Protein AF-A0A7S2TWA2-F1 (afdb_monomer)

Sequence (168 aa):
GGMRAAAQADTRTAVDPECARILKEAESNDEDIQSLRTFLGDFHEIPVVYPNPRPTPGAEPLLYGRAMWSDVAYDGRLFIPEEKRPIIFLVHAAPGQQEDHVTWKLKSLAARGYVAFAVDMLGTQHAVWDGPTGKAMRAPIYADRTIMIDRFTAAWKAAESMLAAADL

pLDDT: mean 79.02, std 14.16, range [33.12, 93.06]

Solvent-accessible surface area (backbone atoms only — not comparable to full-atom values): 9300 Å² total; per-residue (Å²): 140,79,82,76,75,74,76,74,76,60,66,74,47,58,82,45,73,65,33,37,48,54,43,51,52,52,50,71,65,31,64,54,44,48,49,29,57,76,74,68,46,69,76,48,76,47,82,39,77,36,66,33,85,67,55,50,96,94,33,42,66,48,23,44,33,38,39,24,28,38,59,31,27,68,88,73,45,74,52,57,70,89,53,83,59,56,74,43,79,44,75,59,62,74,39,31,73,67,31,61,53,52,49,44,52,29,46,48,40,6,42,48,17,22,41,17,30,40,43,45,77,69,26,66,84,44,54,39,79,50,68,70,61,38,48,60,58,45,44,58,42,74,75,35,59,65,49,52,53,47,44,50,51,34,52,50,53,48,52,54,51,45,40,77,71,60,71,76

Organism: NCBI:txid641309

Structure (mmCIF, N/CA/C/O backbone):
data_AF-A0A7S2TWA2-F1
#
_entry.id   AF-A0A7S2TWA2-F1
#
loop_
_atom_site.group_PDB
_atom_site.id
_atom_site.type_symbol
_atom_site.label_atom_id
_atom_site.label_alt_id
_atom_site.label_comp_id
_atom_site.label_asym_id
_atom_site.label_entity_id
_atom_site.label_seq_id
_atom_site.pdbx_PDB_ins_code
_atom_site.Cartn_x
_atom_site.Cartn_y
_atom_site.Cartn_z
_atom_site.occupancy
_atom_site.B_iso_or_equiv
_atom_site.auth_seq_id
_atom_site.auth_comp_id
_atom_site.auth_asym_id
_atom_site.auth_atom_id
_atom_site.pdbx_PDB_model_num
ATOM 1 N N . GLY A 1 1 ? 23.326 36.947 -16.014 1.00 36.53 1 GLY A N 1
ATOM 2 C CA . GLY A 1 1 ? 21.952 36.416 -15.999 1.00 36.53 1 GLY A CA 1
ATOM 3 C C . GLY A 1 1 ? 22.017 34.914 -16.121 1.00 36.53 1 GLY A C 1
ATOM 4 O O . GLY A 1 1 ? 22.712 34.437 -17.004 1.00 36.53 1 GLY A O 1
ATOM 5 N N . GLY A 1 2 ? 21.371 34.194 -15.208 1.00 33.50 2 GLY A N 1
ATOM 6 C CA . GLY A 1 2 ? 21.352 32.732 -15.195 1.00 33.50 2 GLY A CA 1
ATOM 7 C C . GLY A 1 2 ? 21.186 32.186 -13.782 1.00 33.50 2 GLY A C 1
ATOM 8 O O . GLY A 1 2 ? 22.070 31.496 -13.288 1.00 33.50 2 GLY A O 1
ATOM 9 N N . MET A 1 3 ? 20.090 32.556 -13.106 1.00 33.12 3 MET A N 1
ATOM 10 C CA . MET A 1 3 ? 19.678 31.894 -11.866 1.00 33.12 3 MET A CA 1
ATOM 11 C C . MET A 1 3 ? 19.487 30.407 -12.162 1.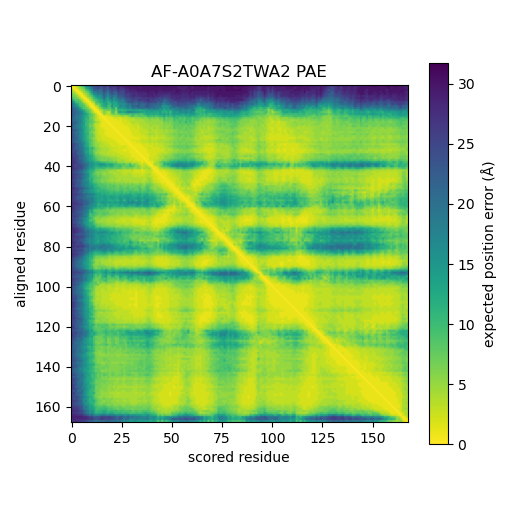00 33.12 3 MET A C 1
ATOM 13 O O . MET A 1 3 ? 18.620 30.038 -12.952 1.00 33.12 3 MET A O 1
ATOM 17 N N . ARG A 1 4 ? 20.283 29.557 -11.508 1.00 34.91 4 ARG A N 1
ATOM 18 C CA . ARG A 1 4 ? 19.894 28.171 -11.255 1.00 34.91 4 ARG A CA 1
ATOM 19 C C . ARG A 1 4 ? 18.612 28.233 -10.432 1.00 34.91 4 ARG A C 1
ATOM 21 O O . ARG A 1 4 ? 18.641 28.724 -9.306 1.00 34.91 4 ARG A O 1
ATOM 28 N N . ALA A 1 5 ? 17.501 27.783 -11.005 1.00 35.62 5 ALA A N 1
ATOM 29 C CA . ALA A 1 5 ? 16.320 27.469 -10.223 1.00 35.62 5 ALA A CA 1
ATOM 30 C C . ALA A 1 5 ? 16.752 26.449 -9.162 1.00 35.62 5 ALA A C 1
ATOM 32 O O . ALA A 1 5 ? 17.216 25.360 -9.505 1.00 35.62 5 ALA A O 1
ATOM 33 N N . ALA A 1 6 ? 16.683 26.835 -7.888 1.00 36.47 6 ALA A N 1
ATOM 34 C CA . ALA A 1 6 ? 16.744 25.878 -6.800 1.00 36.47 6 ALA A CA 1
ATOM 35 C C . ALA A 1 6 ? 15.608 24.887 -7.058 1.00 36.47 6 ALA A C 1
ATOM 37 O O . ALA A 1 6 ? 14.444 25.287 -7.108 1.00 36.47 6 ALA A O 1
ATOM 38 N N . ALA A 1 7 ? 15.956 23.628 -7.324 1.00 39.09 7 ALA A N 1
ATOM 39 C CA . ALA A 1 7 ? 14.980 22.558 -7.354 1.00 39.09 7 ALA A CA 1
ATOM 40 C C . ALA A 1 7 ? 14.299 22.579 -5.986 1.00 39.09 7 ALA A C 1
ATOM 42 O O . ALA A 1 7 ? 14.937 22.326 -4.966 1.00 39.09 7 ALA A O 1
ATOM 43 N N . GLN A 1 8 ? 13.044 23.013 -5.966 1.00 38.47 8 GLN A N 1
ATOM 44 C CA . GLN A 1 8 ? 12.190 22.949 -4.795 1.00 38.47 8 GLN A CA 1
ATOM 45 C C . GLN A 1 8 ? 12.230 21.490 -4.341 1.00 38.47 8 GLN A C 1
ATOM 47 O O . GLN A 1 8 ? 11.890 20.615 -5.137 1.00 38.47 8 GLN A O 1
ATOM 52 N N . ALA A 1 9 ? 12.767 21.231 -3.144 1.00 40.75 9 ALA A N 1
ATOM 53 C CA . ALA A 1 9 ? 12.904 19.876 -2.628 1.00 40.75 9 ALA A CA 1
ATOM 54 C C . ALA A 1 9 ? 11.539 19.190 -2.746 1.00 40.75 9 ALA A C 1
ATOM 56 O O . ALA A 1 9 ? 10.539 19.717 -2.251 1.00 40.75 9 ALA A O 1
ATOM 57 N N . ASP A 1 10 ? 11.480 18.086 -3.488 1.00 46.38 10 ASP A N 1
ATOM 58 C CA . ASP A 1 10 ? 10.253 17.317 -3.629 1.00 46.38 10 ASP A CA 1
ATOM 59 C C . ASP A 1 10 ? 9.975 16.644 -2.285 1.00 46.38 10 ASP A C 1
ATOM 61 O O . ASP A 1 10 ? 10.492 15.574 -1.981 1.00 46.38 10 ASP A O 1
ATOM 65 N N . THR A 1 11 ? 9.177 17.303 -1.446 1.00 46.72 11 THR A N 1
ATOM 66 C CA . THR A 1 11 ? 8.862 16.857 -0.083 1.00 46.72 11 THR A CA 1
ATOM 67 C C . THR A 1 11 ? 7.982 15.610 -0.041 1.00 46.72 11 THR A C 1
ATOM 69 O O . THR A 1 11 ? 7.593 15.177 1.039 1.00 46.72 11 THR A O 1
ATOM 72 N N . ARG A 1 12 ? 7.627 15.037 -1.197 1.00 49.97 12 ARG A N 1
ATOM 73 C CA . ARG A 1 12 ? 6.772 13.849 -1.306 1.00 49.97 12 ARG A CA 1
ATOM 74 C C . ARG A 1 12 ? 7.566 12.549 -1.326 1.00 49.97 12 ARG A C 1
ATOM 76 O O . ARG A 1 12 ? 6.962 11.496 -1.162 1.00 49.97 12 ARG A O 1
ATOM 83 N N . THR A 1 13 ? 8.884 12.647 -1.486 1.00 60.44 13 THR A N 1
ATOM 84 C CA . THR A 1 13 ? 9.760 11.528 -1.817 1.00 60.44 13 THR A CA 1
ATOM 85 C C . THR A 1 13 ? 10.992 11.610 -0.909 1.00 60.44 13 THR A C 1
ATOM 87 O O . THR A 1 13 ? 11.725 12.594 -0.953 1.00 60.44 13 THR A O 1
ATOM 90 N N . ALA A 1 14 ? 11.234 10.608 -0.054 1.00 63.78 14 ALA A N 1
ATOM 91 C CA . ALA A 1 14 ? 12.395 10.546 0.853 1.00 63.78 14 ALA A CA 1
ATOM 92 C C . ALA A 1 14 ? 13.724 10.251 0.113 1.00 63.78 14 ALA A C 1
ATOM 94 O O . ALA A 1 14 ? 14.434 9.298 0.427 1.00 63.78 14 ALA A O 1
ATOM 95 N N . VAL A 1 15 ? 14.056 11.066 -0.894 1.00 69.62 15 VAL A N 1
ATOM 96 C CA . VAL A 1 15 ? 15.244 10.911 -1.757 1.00 69.62 15 VAL A CA 1
ATOM 97 C C . VAL A 1 15 ? 16.568 11.174 -1.035 1.00 69.62 15 VAL A C 1
ATOM 99 O O . VAL A 1 15 ? 17.624 10.764 -1.514 1.00 69.62 15 VAL A O 1
ATOM 102 N N . ASP A 1 16 ? 16.518 11.865 0.104 1.00 75.38 16 ASP A N 1
ATOM 103 C CA . ASP A 1 16 ? 17.658 12.192 0.954 1.00 75.38 16 ASP A CA 1
ATOM 104 C C . ASP A 1 16 ? 17.227 12.286 2.437 1.00 75.38 16 ASP A C 1
ATOM 106 O O . ASP A 1 16 ? 16.024 12.310 2.734 1.00 75.38 16 ASP A O 1
ATOM 110 N N . PRO A 1 17 ? 18.183 12.327 3.391 1.00 78.62 17 PRO A N 1
ATOM 111 C CA . PRO A 1 17 ? 17.867 12.360 4.819 1.00 78.62 17 PRO A CA 1
ATOM 112 C C . PRO A 1 17 ? 17.030 13.562 5.273 1.00 78.62 17 PRO A C 1
ATOM 114 O O . PRO A 1 17 ? 16.278 13.432 6.237 1.00 78.62 17 PRO A O 1
ATOM 117 N N . GLU A 1 18 ? 17.141 14.716 4.611 1.00 80.69 18 GLU A N 1
ATOM 118 C CA . GLU A 1 18 ? 16.376 15.912 4.973 1.00 80.69 18 GLU A CA 1
ATOM 119 C C . GLU A 1 18 ? 14.923 15.784 4.508 1.00 80.69 18 GLU A C 1
ATOM 121 O O . GLU A 1 18 ? 14.002 16.047 5.281 1.00 80.69 18 GLU A O 1
ATOM 126 N N . CYS A 1 19 ? 14.696 15.273 3.296 1.00 78.38 19 CYS A N 1
ATOM 127 C CA . CYS A 1 19 ? 13.354 14.933 2.821 1.00 78.38 19 CYS A CA 1
ATOM 128 C C . CYS A 1 19 ? 12.693 13.873 3.720 1.00 78.38 19 CYS A C 1
ATOM 130 O O . CYS A 1 19 ? 11.529 14.020 4.095 1.00 78.38 19 CYS A O 1
ATOM 132 N N . ALA A 1 20 ? 13.444 12.844 4.133 1.00 78.25 20 ALA A N 1
ATOM 133 C CA . ALA A 1 20 ? 12.969 11.838 5.086 1.00 78.25 20 ALA A CA 1
ATOM 134 C C . ALA A 1 20 ? 12.602 12.460 6.447 1.00 78.25 20 ALA A C 1
ATOM 136 O O . ALA A 1 20 ? 11.572 12.127 7.034 1.00 78.25 20 ALA A O 1
ATOM 137 N N . ARG A 1 21 ? 13.417 13.399 6.950 1.00 85.00 21 ARG A N 1
ATOM 138 C CA . ARG A 1 21 ? 13.147 14.124 8.200 1.00 85.00 21 ARG A CA 1
ATOM 139 C C . ARG A 1 21 ? 11.855 14.936 8.108 1.00 85.00 21 ARG A C 1
ATOM 141 O O . ARG A 1 21 ? 11.030 14.836 9.011 1.00 85.00 21 ARG A O 1
ATOM 148 N N . ILE A 1 22 ? 11.662 15.687 7.021 1.00 86.44 22 ILE A N 1
ATOM 149 C CA . ILE A 1 22 ? 10.448 16.483 6.777 1.00 86.44 22 ILE A CA 1
ATOM 150 C C . ILE A 1 22 ? 9.208 15.582 6.724 1.00 86.44 22 ILE A C 1
ATOM 152 O O . ILE A 1 22 ? 8.194 15.902 7.339 1.00 86.44 22 ILE A O 1
ATOM 156 N N . LEU A 1 23 ? 9.285 14.440 6.033 1.00 83.75 23 LEU A N 1
ATOM 157 C CA . LEU A 1 23 ? 8.179 13.481 5.955 1.00 83.75 23 LEU A CA 1
ATOM 158 C C . LEU A 1 23 ? 7.831 12.887 7.323 1.00 83.75 23 LEU A C 1
ATOM 160 O O . LEU A 1 23 ? 6.656 12.805 7.669 1.00 83.75 23 LEU A O 1
ATOM 164 N N . LYS A 1 24 ? 8.836 12.529 8.125 1.00 85.81 24 LYS A N 1
ATOM 165 C CA . LYS A 1 24 ? 8.626 12.010 9.484 1.00 85.81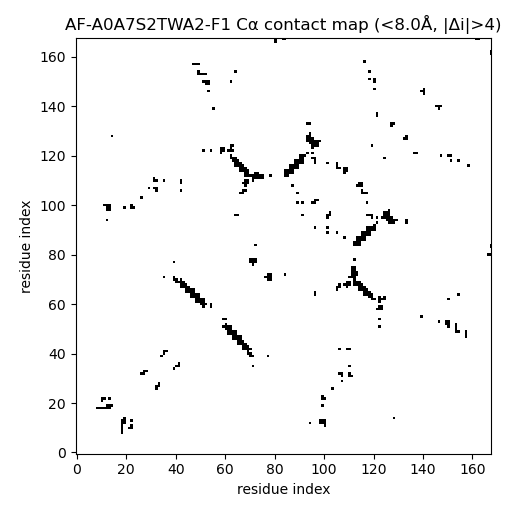 24 LYS A CA 1
ATOM 166 C C . LYS A 1 24 ? 8.072 13.063 10.434 1.00 85.81 24 LYS A C 1
ATOM 168 O O . LYS A 1 24 ? 7.246 12.737 11.282 1.00 85.81 24 LYS A O 1
ATOM 173 N N . GLU A 1 25 ? 8.507 14.312 10.303 1.00 88.69 25 GLU A N 1
ATOM 174 C CA . GLU A 1 25 ? 7.952 15.438 11.057 1.00 88.69 25 GLU A CA 1
ATOM 175 C C . GLU A 1 25 ? 6.485 15.675 10.678 1.00 88.69 25 GLU A C 1
ATOM 177 O O . GLU A 1 25 ? 5.641 15.816 11.56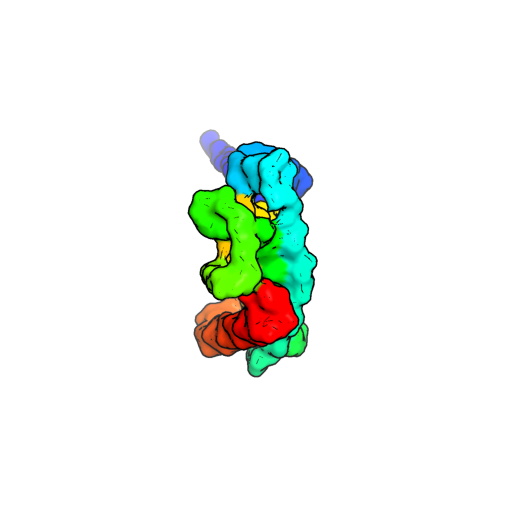0 1.00 88.69 25 GLU A O 1
ATOM 182 N N . ALA A 1 26 ? 6.156 15.635 9.385 1.00 87.94 26 ALA A N 1
ATOM 183 C CA . ALA A 1 26 ? 4.781 15.752 8.912 1.00 87.94 26 ALA A CA 1
ATOM 184 C C . ALA A 1 26 ? 3.893 14.591 9.393 1.00 87.94 26 ALA A C 1
ATOM 186 O O . ALA A 1 26 ? 2.802 14.842 9.892 1.00 87.94 26 ALA A O 1
ATOM 187 N N . GLU A 1 27 ? 4.373 13.343 9.321 1.00 89.06 27 GLU A N 1
ATOM 188 C CA . GLU A 1 27 ? 3.678 12.175 9.884 1.00 89.06 27 GLU A CA 1
ATOM 189 C C . GLU A 1 27 ? 3.461 12.331 11.395 1.00 89.06 27 GLU A C 1
ATOM 191 O O . GLU A 1 27 ? 2.380 12.051 11.907 1.00 89.06 27 GLU A O 1
ATOM 196 N N . SER A 1 28 ? 4.482 12.796 12.120 1.00 88.12 28 SER A N 1
ATOM 197 C CA . SER A 1 28 ? 4.408 12.965 13.575 1.00 88.12 28 SER A CA 1
ATOM 198 C C . SER A 1 28 ? 3.395 14.028 13.988 1.00 88.12 28 SER A C 1
ATOM 200 O O . SER A 1 28 ? 2.900 13.955 15.106 1.00 88.12 28 SER A O 1
ATOM 202 N N . ASN A 1 29 ? 3.087 14.980 13.103 1.00 91.25 29 ASN A N 1
ATOM 203 C CA . ASN A 1 29 ? 2.115 16.056 13.297 1.00 91.25 29 ASN A CA 1
ATOM 204 C C . ASN A 1 29 ? 0.744 15.766 12.654 1.00 91.25 29 ASN A C 1
ATOM 206 O O . ASN A 1 29 ? -0.107 16.651 12.617 1.00 91.25 29 ASN A O 1
ATOM 210 N N . ASP A 1 30 ? 0.522 14.560 12.127 1.00 92.31 30 ASP A N 1
ATOM 211 C CA . ASP A 1 30 ? -0.756 14.170 11.532 1.00 92.31 30 ASP A CA 1
ATOM 212 C C . ASP A 1 30 ? -1.816 13.977 12.630 1.00 92.31 30 ASP A C 1
ATOM 214 O O . ASP A 1 30 ? -1.694 13.100 13.490 1.00 92.31 30 ASP A O 1
ATOM 218 N N . GLU A 1 31 ? -2.848 14.823 12.615 1.00 90.56 31 GLU A N 1
ATOM 219 C CA . GLU A 1 31 ? -3.880 14.874 13.658 1.00 90.56 31 GLU A CA 1
ATOM 220 C C . GLU A 1 31 ? -4.675 13.566 13.776 1.00 90.56 31 GLU A C 1
ATOM 222 O O . GLU A 1 31 ? -5.003 13.158 14.894 1.00 90.56 31 GLU A O 1
ATOM 227 N N . ASP A 1 32 ? -4.939 12.877 12.658 1.00 87.94 32 ASP A N 1
ATOM 228 C CA . ASP A 1 32 ? -5.671 11.604 12.653 1.00 87.94 32 ASP A CA 1
ATOM 229 C C . ASP A 1 32 ? -4.823 10.530 13.368 1.00 87.94 32 ASP A C 1
ATOM 231 O O . ASP A 1 32 ? -5.299 9.823 14.261 1.00 87.94 32 ASP A O 1
ATOM 235 N N . ILE A 1 33 ? -3.526 10.461 13.041 1.00 90.25 33 ILE A N 1
ATOM 236 C CA . ILE A 1 33 ? -2.571 9.522 13.656 1.00 90.25 33 ILE A CA 1
ATOM 237 C C . ILE A 1 33 ? -2.370 9.821 15.148 1.00 90.25 33 ILE A C 1
ATOM 239 O O . ILE A 1 33 ? -2.338 8.898 15.968 1.00 90.25 33 ILE A O 1
ATOM 243 N N . GLN A 1 34 ? -2.222 11.094 15.520 1.00 89.88 34 GLN A N 1
ATOM 244 C CA . GLN A 1 34 ? -2.053 11.494 16.919 1.00 89.88 34 GLN A CA 1
ATOM 245 C C . GLN A 1 34 ? -3.298 11.195 17.755 1.00 89.88 34 GLN A C 1
ATOM 247 O O . GLN A 1 34 ? -3.179 10.719 18.889 1.00 89.88 34 GLN A O 1
ATOM 252 N N . SER A 1 35 ? -4.483 11.450 17.199 1.00 85.62 35 SER A N 1
ATOM 253 C CA . SER A 1 35 ? -5.756 11.178 17.865 1.00 85.62 35 SER A CA 1
ATOM 254 C C . SER A 1 35 ? -5.929 9.684 18.117 1.00 85.62 35 SER A C 1
ATOM 256 O O . SER A 1 35 ? -6.229 9.293 19.246 1.00 85.62 35 SER A O 1
ATOM 258 N N . LEU A 1 36 ? -5.642 8.840 17.117 1.00 85.69 36 LEU A N 1
ATOM 259 C CA . LEU A 1 36 ? -5.650 7.386 17.285 1.00 85.69 36 LEU A CA 1
ATOM 260 C C . LEU A 1 36 ? -4.740 6.959 18.447 1.00 85.69 36 LEU A C 1
ATOM 262 O O . LEU A 1 36 ? -5.203 6.322 19.392 1.00 85.69 36 LEU A O 1
ATOM 266 N N . ARG A 1 37 ? -3.465 7.366 18.404 1.00 86.19 37 ARG A N 1
ATOM 267 C CA . ARG A 1 37 ? -2.449 6.972 19.396 1.00 86.19 37 ARG A CA 1
ATOM 268 C C . ARG A 1 37 ? -2.775 7.404 20.814 1.00 86.19 37 ARG A C 1
ATOM 270 O O . ARG A 1 37 ? -2.436 6.711 21.768 1.00 86.19 37 ARG A O 1
ATOM 277 N N . THR A 1 38 ? -3.400 8.566 20.949 1.00 83.31 38 THR A N 1
ATOM 278 C CA . THR A 1 38 ? -3.705 9.152 22.253 1.00 83.31 38 THR A CA 1
ATOM 279 C C . THR A 1 38 ? -4.936 8.511 22.885 1.00 83.31 38 THR A C 1
ATOM 281 O O . THR A 1 38 ? -4.972 8.339 24.103 1.00 83.31 38 THR A O 1
ATOM 284 N N . PHE A 1 39 ? -5.947 8.166 22.083 1.00 75.31 39 PHE A N 1
ATOM 285 C CA . PHE A 1 39 ? -7.275 7.835 22.604 1.00 75.31 39 PHE A CA 1
ATOM 286 C C . PHE A 1 39 ? -7.736 6.402 22.330 1.00 75.31 39 PHE A C 1
ATOM 288 O O . PHE A 1 39 ? -8.585 5.906 23.068 1.00 75.31 39 PHE A O 1
ATOM 295 N N . LEU A 1 40 ? -7.231 5.748 21.282 1.00 71.56 40 LEU A N 1
ATOM 296 C CA . LEU A 1 40 ? -7.889 4.577 20.692 1.00 71.56 40 LEU A CA 1
ATOM 297 C C . LEU A 1 40 ? -6.951 3.394 20.385 1.00 71.56 40 LEU A C 1
ATOM 299 O O . LEU A 1 40 ? -7.448 2.314 20.084 1.00 71.56 40 LEU A O 1
ATOM 303 N N . GLY A 1 41 ? -5.629 3.550 20.513 1.00 77.94 41 GLY A N 1
ATOM 304 C CA . GLY A 1 41 ? -4.663 2.448 20.418 1.00 77.94 41 GLY A CA 1
ATOM 305 C C . GLY A 1 41 ? -3.564 2.684 19.384 1.00 77.94 41 GLY A C 1
ATOM 306 O O . GLY A 1 41 ? -3.227 3.822 19.078 1.00 77.94 41 GLY A O 1
ATOM 307 N N . ASP A 1 42 ? -2.979 1.608 18.860 1.00 85.81 42 ASP A N 1
ATOM 308 C CA . ASP A 1 42 ? -1.930 1.667 17.833 1.00 85.81 42 ASP A CA 1
ATOM 309 C C . ASP A 1 42 ? -2.391 0.987 16.535 1.00 85.81 42 ASP A C 1
ATOM 311 O O . ASP A 1 42 ? -3.512 0.483 16.424 1.00 85.81 42 ASP A O 1
ATOM 315 N N . PHE A 1 43 ? -1.525 1.002 15.529 1.00 90.06 43 PHE A N 1
ATOM 316 C CA . PHE A 1 43 ? -1.760 0.347 14.253 1.00 90.06 43 PHE A CA 1
ATOM 317 C C . PHE A 1 43 ? -1.421 -1.138 14.313 1.00 90.06 43 PHE A C 1
ATOM 319 O O . PHE A 1 43 ? -0.412 -1.552 14.884 1.00 90.06 43 PHE A O 1
ATOM 326 N N . HIS A 1 44 ? -2.213 -1.923 13.600 1.00 89.94 44 HIS A N 1
ATOM 327 C CA . HIS A 1 44 ? -1.852 -3.269 13.197 1.00 89.94 44 HIS A CA 1
ATOM 328 C C . HIS A 1 44 ? -1.223 -3.214 11.811 1.00 89.94 44 HIS A C 1
ATOM 330 O O . HIS A 1 44 ? -1.712 -2.508 10.927 1.00 89.94 44 HIS A O 1
ATOM 336 N N . GLU A 1 45 ? -0.150 -3.968 11.611 1.00 90.56 45 GLU A N 1
ATOM 337 C CA . GLU A 1 45 ? 0.548 -4.062 10.333 1.00 90.56 45 GLU A CA 1
ATOM 338 C C . GLU A 1 45 ? 0.894 -5.519 10.046 1.00 90.56 45 GLU A C 1
ATOM 340 O O . GLU A 1 45 ? 1.479 -6.196 10.893 1.00 90.56 45 GLU A O 1
ATOM 345 N N . ILE A 1 46 ? 0.594 -5.982 8.831 1.00 89.50 46 ILE A N 1
ATOM 346 C CA . ILE A 1 46 ? 1.096 -7.268 8.345 1.00 89.50 46 ILE A CA 1
ATOM 347 C C . ILE A 1 46 ? 1.679 -7.140 6.933 1.00 89.50 46 ILE A C 1
ATOM 349 O O . ILE A 1 46 ? 1.125 -6.424 6.085 1.00 89.50 46 ILE A O 1
ATOM 353 N N . PRO A 1 47 ? 2.787 -7.846 6.642 1.00 88.25 47 PRO A N 1
ATOM 354 C CA . PRO A 1 47 ? 3.246 -8.013 5.276 1.00 88.25 47 PRO A CA 1
ATOM 355 C C . PRO A 1 47 ? 2.264 -8.906 4.517 1.00 88.25 47 PRO A C 1
ATOM 357 O O . PRO A 1 47 ? 1.776 -9.907 5.044 1.00 88.25 47 PRO A O 1
ATOM 360 N N . VAL A 1 48 ? 2.006 -8.571 3.257 1.00 87.69 48 VAL A N 1
ATOM 361 C CA . VAL A 1 48 ? 1.159 -9.372 2.373 1.00 87.69 48 VAL A CA 1
ATOM 362 C C . VAL A 1 48 ? 1.958 -9.775 1.151 1.00 87.69 48 VAL A C 1
ATOM 364 O O . VAL A 1 48 ? 2.629 -8.956 0.534 1.00 87.69 48 VAL A O 1
ATOM 367 N N . VAL A 1 49 ? 1.896 -11.053 0.802 1.00 88.06 49 VAL A N 1
ATOM 368 C CA . VAL A 1 49 ? 2.618 -11.620 -0.336 1.00 88.06 49 VAL A CA 1
ATOM 369 C C . VAL A 1 49 ? 1.606 -12.285 -1.248 1.00 88.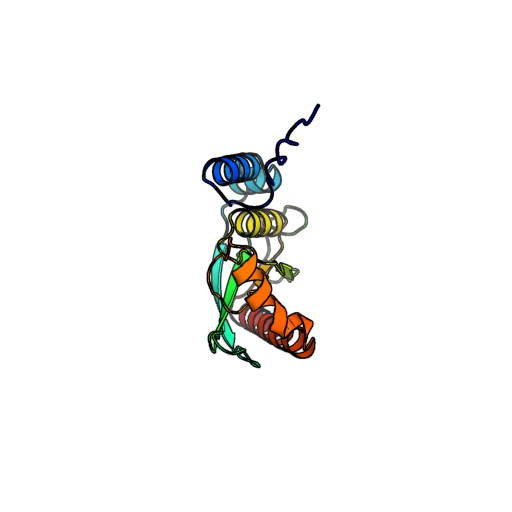06 49 VAL A C 1
ATOM 371 O O . VAL A 1 49 ? 0.755 -13.044 -0.788 1.00 88.06 49 VAL A O 1
ATOM 374 N N . TYR A 1 50 ? 1.675 -11.984 -2.539 1.00 87.00 50 TYR A N 1
ATOM 375 C CA . TYR A 1 50 ? 0.734 -12.503 -3.524 1.00 87.00 50 TYR A CA 1
ATOM 376 C C . TYR A 1 50 ? 1.434 -12.817 -4.847 1.00 87.00 50 TYR A C 1
ATOM 378 O O . TYR A 1 50 ? 2.495 -12.260 -5.133 1.00 87.00 50 TYR A O 1
ATOM 386 N N . PRO A 1 51 ? 0.892 -13.740 -5.660 1.00 87.38 51 PRO A N 1
ATOM 387 C CA . PRO A 1 51 ? 1.530 -14.126 -6.912 1.00 87.38 51 PRO A CA 1
ATOM 388 C C . PRO A 1 51 ? 1.706 -12.936 -7.859 1.00 87.38 51 PRO A C 1
ATOM 390 O O . PRO A 1 51 ? 0.815 -12.093 -7.968 1.00 87.38 51 PRO A O 1
ATOM 393 N N . ASN A 1 52 ? 2.816 -12.911 -8.600 1.00 85.88 52 ASN A N 1
ATOM 394 C CA . ASN A 1 52 ? 2.978 -12.059 -9.771 1.00 85.88 52 ASN A CA 1
ATOM 395 C C . ASN A 1 52 ? 2.498 -12.835 -11.009 1.00 85.88 52 ASN A C 1
ATOM 397 O O . ASN A 1 52 ? 3.249 -13.651 -11.541 1.00 85.88 52 ASN A O 1
ATOM 401 N N . PRO A 1 53 ? 1.260 -12.630 -11.491 1.00 82.88 53 PRO A N 1
ATOM 402 C CA . PRO A 1 53 ? 0.719 -13.396 -12.619 1.00 82.88 53 PRO A CA 1
ATOM 403 C C . PRO A 1 53 ? 1.440 -13.107 -13.943 1.00 82.88 53 PRO A C 1
ATOM 405 O O . PRO A 1 53 ? 1.391 -13.922 -14.862 1.00 82.88 53 PRO A O 1
ATOM 408 N N . ARG A 1 54 ? 2.117 -11.954 -14.045 1.00 80.50 54 ARG A N 1
ATOM 409 C CA . ARG A 1 54 ? 2.938 -11.559 -15.195 1.00 80.50 54 ARG A CA 1
ATOM 410 C C . ARG A 1 54 ? 4.270 -10.985 -14.710 1.00 80.50 54 ARG A C 1
ATOM 412 O O . ARG A 1 54 ? 4.434 -9.756 -14.652 1.00 80.50 54 ARG A O 1
ATOM 419 N N . PRO A 1 55 ? 5.230 -11.850 -14.341 1.00 78.44 55 PRO A N 1
ATOM 420 C CA . PRO A 1 55 ? 6.569 -11.393 -14.031 1.00 78.44 55 PRO A CA 1
ATOM 421 C C . PRO A 1 55 ? 7.188 -10.797 -15.296 1.00 78.44 55 PRO A C 1
ATOM 423 O O . PRO A 1 55 ? 7.240 -11.416 -16.359 1.00 78.44 55 PRO A O 1
ATOM 426 N N . THR A 1 56 ? 7.611 -9.545 -15.189 1.00 73.31 56 THR A N 1
ATOM 427 C CA . THR A 1 56 ? 8.396 -8.867 -16.220 1.00 73.31 56 THR A CA 1
ATOM 428 C C . THR A 1 56 ? 9.856 -9.305 -16.093 1.00 73.31 56 THR A C 1
ATOM 430 O O . THR A 1 56 ? 10.248 -9.742 -15.012 1.00 73.31 56 THR A O 1
ATOM 433 N N . PRO A 1 57 ? 10.692 -9.199 -17.140 1.00 73.19 57 PRO A N 1
ATOM 434 C CA . PRO A 1 57 ? 12.112 -9.525 -17.016 1.00 73.19 57 PRO A CA 1
ATOM 435 C C . PRO A 1 57 ? 12.750 -8.795 -15.824 1.00 73.19 57 PRO A C 1
ATOM 437 O O . PRO A 1 57 ? 12.663 -7.571 -15.737 1.00 73.19 57 PRO A O 1
ATOM 440 N N . GLY A 1 58 ? 13.344 -9.552 -14.895 1.00 67.12 58 GLY A N 1
ATOM 441 C CA . GLY A 1 58 ? 13.946 -9.021 -13.666 1.00 67.12 58 GLY A CA 1
ATOM 442 C C . GLY A 1 58 ? 12.973 -8.703 -12.522 1.00 67.12 58 GLY A C 1
ATOM 443 O O . GLY A 1 58 ? 13.424 -8.205 -11.499 1.00 67.12 58 GLY A O 1
ATOM 444 N N . ALA A 1 59 ? 11.672 -8.976 -12.668 1.00 68.50 59 ALA A N 1
ATOM 445 C CA . ALA A 1 59 ? 10.717 -8.896 -11.565 1.00 68.50 59 ALA A CA 1
ATOM 446 C C . ALA A 1 59 ? 10.583 -10.240 -10.848 1.00 68.50 59 ALA A C 1
ATOM 448 O O . ALA A 1 59 ? 10.643 -11.306 -11.466 1.00 68.50 59 ALA A O 1
ATOM 449 N N . GLU A 1 60 ? 10.334 -10.161 -9.547 1.00 70.56 60 GLU A N 1
ATOM 450 C CA . GLU A 1 60 ? 10.097 -11.321 -8.697 1.00 70.56 60 GLU A CA 1
ATOM 451 C C . GLU A 1 60 ? 8.805 -12.060 -9.105 1.00 70.56 60 GLU A C 1
ATOM 453 O O . GLU A 1 60 ? 7.838 -11.435 -9.569 1.00 70.56 60 GLU A O 1
ATOM 458 N N . PRO A 1 61 ? 8.736 -13.394 -8.920 1.00 75.69 61 PRO A N 1
ATOM 459 C CA . PRO A 1 61 ? 7.518 -14.173 -9.155 1.00 75.69 61 PRO A CA 1
ATOM 460 C C . PRO A 1 61 ? 6.424 -13.871 -8.118 1.00 75.69 61 PRO A C 1
ATOM 462 O O . PRO A 1 61 ? 5.285 -14.317 -8.264 1.00 75.69 61 PRO A O 1
ATOM 465 N N . LEU A 1 62 ? 6.767 -13.113 -7.078 1.00 81.38 62 LEU A N 1
ATOM 466 C CA . LEU A 1 62 ? 5.880 -12.654 -6.026 1.00 81.38 62 LEU A CA 1
ATOM 467 C C . LEU A 1 62 ? 5.842 -11.127 -6.017 1.00 81.38 62 LEU A C 1
ATOM 469 O O . LEU A 1 62 ? 6.831 -10.453 -6.298 1.00 81.38 62 LEU A O 1
ATOM 473 N N . LEU A 1 63 ? 4.676 -10.601 -5.680 1.00 84.06 63 LEU A N 1
ATOM 474 C CA . LEU A 1 63 ? 4.455 -9.206 -5.352 1.00 84.06 63 LEU A CA 1
ATOM 475 C C . LEU A 1 63 ? 4.259 -9.093 -3.852 1.00 84.06 6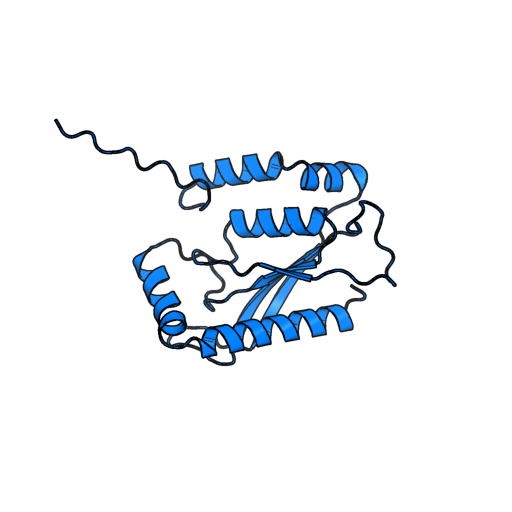3 LEU A C 1
ATOM 477 O O . LEU A 1 63 ? 3.787 -10.019 -3.184 1.00 84.06 63 LEU A O 1
ATOM 481 N N . TYR A 1 64 ? 4.626 -7.930 -3.345 1.00 83.75 64 TYR A N 1
ATOM 482 C CA . TYR A 1 64 ? 4.634 -7.662 -1.925 1.00 83.75 64 TYR A CA 1
ATOM 483 C C . TYR A 1 64 ? 3.663 -6.529 -1.636 1.00 83.75 64 TYR A C 1
ATOM 485 O O . TYR A 1 64 ? 3.189 -5.804 -2.516 1.00 83.75 64 TYR A O 1
ATOM 493 N N . GLY A 1 65 ? 3.238 -6.468 -0.396 1.00 85.38 65 GLY A N 1
ATOM 494 C CA . GLY A 1 65 ? 2.135 -5.669 0.077 1.00 85.38 65 GLY A CA 1
ATOM 495 C C . GLY A 1 65 ? 2.339 -5.379 1.541 1.00 85.38 65 GLY A C 1
ATOM 496 O O . GLY A 1 65 ? 3.018 -6.122 2.254 1.00 85.38 65 GLY A O 1
ATOM 497 N N . ARG A 1 66 ? 1.701 -4.315 1.998 1.00 88.38 66 ARG A N 1
ATOM 498 C CA . ARG A 1 66 ? 1.535 -4.058 3.421 1.00 88.38 66 ARG A CA 1
ATOM 499 C C . ARG A 1 66 ? 0.084 -3.709 3.656 1.00 88.38 66 ARG A C 1
ATOM 501 O O . ARG A 1 66 ? -0.419 -2.777 3.031 1.00 88.38 66 ARG A O 1
ATOM 508 N N . ALA A 1 67 ? -0.555 -4.451 4.547 1.00 91.06 67 ALA A N 1
ATOM 509 C CA . ALA A 1 67 ? -1.858 -4.094 5.071 1.00 91.06 67 ALA A CA 1
ATOM 510 C C . ALA A 1 67 ? -1.673 -3.408 6.423 1.00 91.06 67 ALA A C 1
ATOM 512 O O . ALA A 1 67 ? -0.869 -3.855 7.242 1.00 91.06 67 ALA A O 1
ATOM 513 N N . MET A 1 68 ? -2.409 -2.324 6.635 1.00 92.31 68 MET A N 1
ATOM 514 C CA . MET A 1 68 ? -2.420 -1.584 7.884 1.00 92.31 68 MET A CA 1
ATOM 515 C C . MET A 1 68 ? -3.845 -1.191 8.249 1.00 92.31 68 MET A C 1
ATOM 517 O O . MET A 1 68 ? -4.616 -0.762 7.389 1.00 92.31 68 MET A O 1
ATOM 521 N N . TRP A 1 69 ? -4.187 -1.329 9.522 1.00 91.62 69 TRP A N 1
ATOM 522 C CA . TRP A 1 69 ? -5.484 -0.935 10.060 1.00 91.62 69 TRP A CA 1
ATOM 523 C C . TRP A 1 69 ? -5.346 -0.533 11.529 1.00 91.62 69 TRP A C 1
ATOM 525 O O . TRP A 1 69 ? -4.289 -0.690 12.134 1.00 91.62 69 TRP A O 1
ATOM 535 N N . SER A 1 70 ? -6.417 0.000 12.102 1.00 89.62 70 SER A N 1
ATOM 536 C CA . SER A 1 70 ? -6.547 0.222 13.543 1.00 89.62 70 SER A CA 1
ATOM 537 C C . SER A 1 70 ? -7.870 -0.363 14.030 1.00 89.62 70 SER A C 1
ATOM 539 O O . SER A 1 70 ? -8.697 -0.775 13.215 1.00 89.62 70 SER A O 1
ATOM 541 N N . ASP A 1 71 ? -8.095 -0.399 15.339 1.00 85.06 71 ASP A N 1
ATOM 542 C CA . ASP A 1 71 ? -9.371 -0.848 15.917 1.00 85.06 71 ASP A CA 1
ATOM 543 C C . ASP A 1 71 ? -10.417 0.272 15.975 1.00 85.06 71 ASP A C 1
ATOM 545 O O . ASP A 1 71 ? -11.354 0.222 16.766 1.00 85.06 71 ASP A O 1
ATOM 549 N N . VAL A 1 72 ? -10.267 1.293 15.131 1.00 78.69 72 VAL A N 1
ATOM 550 C CA . VAL A 1 72 ? -11.188 2.422 15.013 1.00 78.69 72 VAL A CA 1
ATOM 551 C C . VAL A 1 72 ? -12.042 2.257 13.765 1.00 78.69 72 VAL A C 1
ATOM 553 O O . VAL A 1 72 ? -11.548 1.906 12.699 1.00 78.69 72 VAL A O 1
ATOM 556 N N . ALA A 1 73 ? -13.339 2.501 13.895 1.00 72.44 73 ALA A N 1
ATOM 557 C CA . ALA A 1 73 ? -14.283 2.581 12.795 1.00 72.44 73 ALA A CA 1
ATOM 558 C C . ALA A 1 73 ? -14.181 3.940 12.084 1.00 72.44 73 ALA A C 1
ATOM 560 O O . ALA A 1 73 ? -13.699 4.926 12.640 1.00 72.44 73 ALA A O 1
ATOM 561 N N . TYR A 1 74 ? -14.693 4.026 10.854 1.00 65.75 74 TYR A N 1
ATOM 562 C CA . TYR A 1 74 ? -14.625 5.257 10.054 1.00 65.75 74 TYR A CA 1
ATOM 563 C C . TYR A 1 74 ? -15.275 6.488 10.714 1.00 65.75 74 TYR A C 1
ATOM 565 O O . TYR A 1 74 ? -14.902 7.622 10.418 1.00 65.75 74 TYR A O 1
ATOM 573 N N . ASP A 1 75 ? -16.226 6.283 11.625 1.00 72.19 75 ASP A N 1
ATOM 574 C CA . ASP A 1 75 ? -16.902 7.351 12.365 1.00 72.19 75 ASP A CA 1
ATOM 575 C C . ASP A 1 75 ? -16.261 7.683 13.728 1.00 72.19 75 ASP A C 1
ATOM 577 O O . ASP A 1 75 ? -16.835 8.444 14.511 1.00 72.19 75 ASP A O 1
ATOM 581 N N . GLY A 1 76 ? -15.072 7.136 14.009 1.00 68.75 76 GLY A N 1
ATOM 582 C CA . GLY A 1 76 ? -14.285 7.424 15.208 1.00 68.75 76 GLY A CA 1
ATOM 583 C C . GLY A 1 76 ? -14.650 6.594 16.442 1.00 68.75 76 GLY A C 1
ATOM 584 O O . GLY A 1 76 ? -14.114 6.847 17.521 1.00 68.75 76 GLY A O 1
ATOM 585 N N . ARG A 1 77 ? -15.553 5.612 16.324 1.00 77.56 77 ARG A N 1
ATOM 586 C CA . ARG A 1 77 ? -15.830 4.637 17.395 1.00 77.56 77 ARG A CA 1
ATOM 587 C C . ARG A 1 77 ? -14.823 3.492 17.373 1.00 77.56 77 ARG A C 1
ATOM 589 O O . ARG A 1 77 ? -14.095 3.329 16.404 1.00 77.56 77 ARG A O 1
ATOM 596 N N . LEU A 1 78 ? -14.799 2.669 18.421 1.00 77.06 78 LEU A N 1
ATOM 597 C CA . LEU A 1 78 ? -14.107 1.382 18.349 1.00 77.06 78 LEU A CA 1
ATOM 598 C C . LEU A 1 78 ? -14.845 0.462 17.375 1.00 77.06 78 LEU A C 1
ATOM 600 O O . LEU A 1 78 ? -16.074 0.384 17.403 1.00 77.06 78 LEU A O 1
ATOM 604 N N . PHE A 1 79 ? -14.083 -0.213 16.525 1.00 72.94 79 PHE A N 1
ATOM 605 C CA . PHE A 1 79 ? -14.602 -1.169 15.569 1.00 72.94 79 PHE A CA 1
ATOM 606 C C . PHE A 1 79 ? -15.159 -2.394 16.292 1.00 72.94 79 PHE A C 1
ATOM 608 O O . PHE A 1 79 ? -14.517 -2.948 17.187 1.00 72.94 79 PHE A O 1
ATOM 615 N N . ILE A 1 80 ? -16.347 -2.829 15.880 1.00 68.81 80 ILE A N 1
ATOM 616 C CA . ILE A 1 80 ? -16.971 -4.053 16.376 1.00 68.81 80 ILE A CA 1
ATOM 617 C C . ILE A 1 80 ? -16.688 -5.159 15.344 1.00 68.81 80 ILE A C 1
ATOM 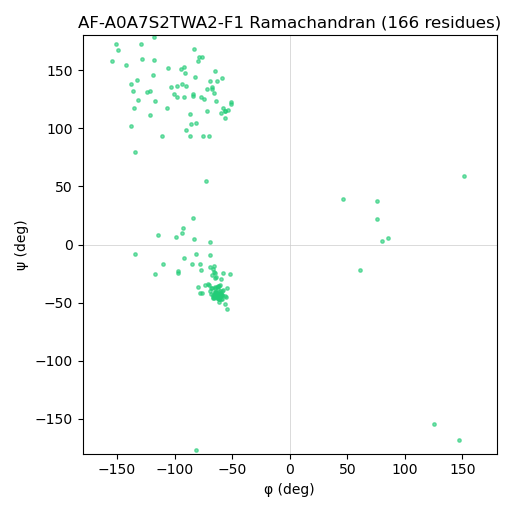619 O O . ILE A 1 80 ? -16.979 -4.929 14.172 1.00 68.81 80 ILE A O 1
ATOM 623 N N . PRO A 1 81 ? -16.125 -6.326 15.721 1.00 64.88 81 PRO A N 1
ATOM 624 C CA . PRO A 1 81 ? -15.676 -7.358 14.775 1.00 64.88 81 PRO A CA 1
ATOM 625 C C . PRO A 1 81 ? -16.699 -7.805 13.718 1.00 64.88 81 PRO A C 1
ATOM 627 O O . PRO A 1 81 ? -16.308 -8.254 12.648 1.00 64.88 81 PRO A O 1
ATOM 630 N N . GLU A 1 82 ? -18.002 -7.681 13.981 1.00 66.31 82 GLU A N 1
ATOM 631 C CA . GLU A 1 82 ? -19.053 -8.046 13.023 1.00 66.31 82 GLU A CA 1
ATOM 632 C C . GLU A 1 82 ? -19.336 -6.974 11.950 1.00 66.31 82 GLU A C 1
ATOM 634 O O . GLU A 1 82 ? -20.101 -7.222 11.009 1.00 66.31 82 GLU A O 1
ATOM 639 N N . GLU A 1 83 ? -18.760 -5.775 12.069 1.00 71.62 83 GLU A N 1
ATOM 640 C CA . GLU A 1 83 ? -18.839 -4.740 11.038 1.00 71.62 83 GLU A CA 1
ATOM 641 C C . GLU A 1 83 ? -17.893 -5.061 9.869 1.00 71.62 83 GLU A C 1
ATOM 643 O O . GLU A 1 83 ? -16.978 -5.867 9.981 1.00 71.62 83 GLU A O 1
ATOM 648 N N . LYS A 1 84 ? -18.113 -4.455 8.696 1.00 75.50 84 LYS A N 1
ATOM 649 C CA . LYS A 1 84 ? -17.201 -4.605 7.548 1.00 75.50 84 LYS A CA 1
ATOM 650 C C . LYS A 1 84 ? -16.307 -3.384 7.433 1.00 75.50 84 LYS A C 1
ATOM 652 O O . LYS A 1 84 ? -16.822 -2.268 7.340 1.00 75.50 84 LYS A O 1
ATOM 657 N N . ARG A 1 85 ? -14.992 -3.586 7.328 1.00 80.94 85 ARG A N 1
ATOM 658 C CA . ARG A 1 85 ? -14.048 -2.486 7.085 1.00 80.94 85 ARG A CA 1
ATOM 659 C C . ARG A 1 85 ? -13.946 -2.155 5.597 1.00 80.94 85 ARG A C 1
ATOM 661 O O . ARG A 1 85 ? -13.704 -3.047 4.780 1.00 80.94 85 ARG A O 1
ATOM 668 N N . PRO A 1 86 ? -14.077 -0.878 5.203 1.00 87.12 86 PRO A N 1
ATOM 669 C CA . PRO A 1 86 ? -13.751 -0.476 3.845 1.00 87.12 86 PRO A CA 1
ATOM 670 C C . PRO A 1 86 ? -12.246 -0.655 3.589 1.00 87.12 86 PRO A C 1
ATOM 672 O O . PRO A 1 86 ? -11.408 -0.176 4.357 1.00 87.12 86 PRO A O 1
ATOM 675 N N . ILE A 1 87 ? -11.902 -1.318 2.483 1.00 89.38 87 ILE A N 1
ATOM 676 C CA . ILE A 1 87 ? -10.514 -1.449 2.025 1.00 89.38 87 ILE A CA 1
ATOM 677 C C . ILE A 1 87 ? -10.162 -0.291 1.094 1.00 89.38 87 ILE A C 1
ATOM 679 O O . ILE A 1 87 ? -10.915 0.028 0.171 1.00 89.38 87 ILE A O 1
ATOM 683 N N . ILE A 1 88 ? -8.970 0.276 1.277 1.00 92.69 88 ILE A N 1
ATOM 684 C CA . ILE A 1 88 ? -8.348 1.184 0.312 1.00 92.69 88 ILE A CA 1
ATOM 685 C C . ILE A 1 88 ? -7.057 0.563 -0.210 1.00 92.69 88 ILE A C 1
ATOM 687 O O . ILE A 1 88 ? -6.132 0.297 0.553 1.00 92.69 88 ILE A O 1
ATOM 691 N N . PHE A 1 89 ? -6.961 0.410 -1.531 1.00 92.31 89 PHE A N 1
ATOM 692 C CA . PHE A 1 89 ? -5.708 0.061 -2.197 1.00 92.31 89 PHE A CA 1
ATOM 693 C C . PHE A 1 89 ? -4.907 1.324 -2.508 1.00 92.31 89 PHE A C 1
ATOM 695 O O . PHE A 1 89 ? -5.285 2.125 -3.364 1.00 92.31 89 PHE A O 1
ATOM 702 N N . LEU A 1 90 ? -3.773 1.483 -1.833 1.00 91.25 90 LEU A N 1
ATOM 703 C CA . LEU A 1 90 ? -2.787 2.509 -2.123 1.00 91.25 90 LEU A CA 1
ATOM 704 C C . LEU A 1 90 ? -1.830 1.991 -3.201 1.00 91.25 90 LEU A C 1
ATOM 706 O O . LEU A 1 90 ? -0.831 1.321 -2.927 1.00 91.25 90 LEU A O 1
ATOM 710 N N . VAL A 1 91 ? -2.154 2.313 -4.449 1.00 86.81 91 VAL A N 1
ATOM 711 C CA . VAL A 1 91 ? -1.276 2.060 -5.591 1.00 86.81 91 VAL A CA 1
ATOM 712 C C . VAL A 1 91 ? -0.239 3.176 -5.657 1.00 86.81 91 VAL A C 1
ATOM 714 O O . VAL A 1 91 ? -0.549 4.299 -6.052 1.00 86.81 91 VAL A O 1
ATOM 717 N N . HIS A 1 92 ? 0.991 2.877 -5.252 1.00 78.19 92 HIS A N 1
ATOM 718 C CA . HIS A 1 92 ? 2.087 3.839 -5.287 1.00 78.19 92 HIS A CA 1
ATOM 719 C C . HIS A 1 92 ? 2.905 3.692 -6.577 1.00 78.19 92 HIS A C 1
ATOM 721 O O . HIS A 1 92 ? 3.011 2.616 -7.173 1.00 78.19 92 HIS A O 1
ATOM 727 N N . ALA A 1 93 ? 3.497 4.798 -7.021 1.00 67.62 93 ALA A N 1
ATOM 728 C CA . ALA A 1 93 ? 4.511 4.772 -8.067 1.00 67.62 93 ALA A CA 1
ATOM 729 C C . ALA A 1 93 ? 5.881 4.405 -7.467 1.00 67.62 93 ALA A C 1
ATOM 731 O O . ALA A 1 93 ? 5.997 4.115 -6.274 1.00 67.62 93 ALA A O 1
ATOM 732 N N . ALA A 1 94 ? 6.928 4.413 -8.302 1.00 60.94 94 ALA A N 1
ATOM 733 C CA . ALA A 1 94 ? 8.278 4.440 -7.753 1.00 60.94 94 ALA A CA 1
ATOM 734 C C . ALA A 1 94 ? 8.445 5.763 -6.982 1.00 60.94 94 ALA A C 1
ATOM 736 O O . ALA A 1 94 ? 7.963 6.790 -7.471 1.00 60.94 94 ALA A O 1
ATOM 737 N N . PRO A 1 95 ? 9.114 5.739 -5.831 1.00 59.41 95 PRO A N 1
ATOM 738 C CA . PRO A 1 95 ? 10.140 4.769 -5.468 1.00 59.41 95 PRO A CA 1
ATOM 739 C C . PRO A 1 95 ? 9.621 3.395 -5.022 1.00 59.41 95 PRO A C 1
ATOM 741 O O . PRO A 1 95 ? 10.145 2.411 -5.525 1.00 59.41 95 PRO A O 1
ATOM 744 N N . GLY A 1 96 ? 8.565 3.243 -4.225 1.00 65.94 96 GLY A N 1
ATOM 745 C CA . GLY A 1 96 ? 8.058 1.902 -3.886 1.00 65.94 96 GLY A CA 1
ATOM 746 C C . GLY A 1 96 ? 7.464 1.803 -2.483 1.00 65.94 96 GLY A C 1
ATOM 747 O O . GLY A 1 96 ? 7.291 2.807 -1.809 1.00 65.94 96 GLY A O 1
ATOM 748 N N . GLN A 1 97 ? 7.197 0.584 -2.006 1.00 63.53 97 GLN A N 1
ATOM 749 C CA . GLN A 1 97 ? 6.516 0.352 -0.717 1.00 63.53 97 GLN A CA 1
ATOM 750 C C . GLN A 1 97 ? 7.273 0.834 0.517 1.00 63.53 97 GLN A C 1
ATOM 752 O O . GLN A 1 97 ? 6.662 1.141 1.537 1.00 63.53 97 GLN A O 1
ATOM 757 N N . GLN A 1 98 ? 8.601 0.869 0.438 1.00 70.56 98 GLN A N 1
ATOM 758 C CA . GLN A 1 98 ? 9.468 1.256 1.554 1.00 70.56 98 GLN A CA 1
ATOM 759 C C . GLN A 1 98 ? 9.629 2.773 1.685 1.00 70.56 98 GLN A C 1
ATOM 761 O O . GLN A 1 98 ? 10.414 3.247 2.498 1.00 70.56 98 GLN A O 1
ATOM 766 N N . GLU A 1 99 ? 8.914 3.543 0.873 1.00 77.94 99 GLU A N 1
ATOM 767 C CA . GLU A 1 99 ? 8.910 4.990 0.966 1.00 77.94 99 GLU A CA 1
ATOM 768 C C . GLU A 1 99 ? 8.144 5.476 2.203 1.00 77.94 99 GLU A C 1
ATOM 770 O O . GLU A 1 99 ? 7.014 5.054 2.476 1.00 77.94 99 GLU A O 1
ATOM 775 N N . ASP A 1 100 ? 8.752 6.419 2.927 1.00 81.62 100 ASP A N 1
ATOM 776 C CA . ASP A 1 100 ? 8.172 7.032 4.127 1.00 81.62 100 ASP A CA 1
ATOM 777 C C . ASP A 1 100 ? 6.782 7.626 3.841 1.00 81.62 100 ASP A C 1
ATOM 779 O O . ASP A 1 100 ? 5.863 7.471 4.642 1.00 81.62 100 ASP A O 1
ATOM 783 N N . HIS A 1 101 ? 6.577 8.222 2.661 1.00 84.12 101 HIS A N 1
ATOM 784 C CA . HIS A 1 101 ? 5.274 8.751 2.261 1.00 84.12 101 HIS A CA 1
ATOM 785 C C . HIS A 1 101 ? 4.195 7.666 2.126 1.00 84.12 101 HIS A C 1
ATOM 787 O O . HIS A 1 101 ? 3.067 7.869 2.578 1.00 84.12 101 HIS A O 1
ATOM 793 N N . VAL A 1 102 ? 4.526 6.501 1.557 1.00 86.88 102 VAL A N 1
ATOM 794 C CA . VAL A 1 102 ? 3.593 5.365 1.460 1.00 86.88 102 VAL A CA 1
ATOM 795 C C . VAL A 1 102 ? 3.216 4.891 2.859 1.00 86.88 102 VAL A C 1
ATOM 797 O O . VAL A 1 102 ? 2.035 4.724 3.155 1.00 86.88 102 VAL A O 1
ATOM 800 N N . THR A 1 103 ? 4.203 4.756 3.747 1.00 88.19 103 THR A N 1
ATOM 801 C CA . THR A 1 103 ? 3.974 4.345 5.139 1.00 88.19 103 THR A CA 1
ATOM 802 C C . THR A 1 103 ? 3.096 5.346 5.890 1.00 88.19 103 THR A C 1
ATOM 804 O O . THR A 1 103 ? 2.128 4.945 6.537 1.00 88.19 103 THR A O 1
ATOM 807 N N . TRP A 1 104 ? 3.373 6.645 5.766 1.00 90.88 104 TRP A N 1
ATOM 808 C CA . TRP A 1 104 ? 2.544 7.692 6.359 1.00 90.88 104 TRP A CA 1
ATOM 809 C C . TRP A 1 104 ? 1.105 7.633 5.829 1.00 90.88 104 TRP A C 1
ATOM 811 O O . TRP A 1 104 ? 0.155 7.670 6.6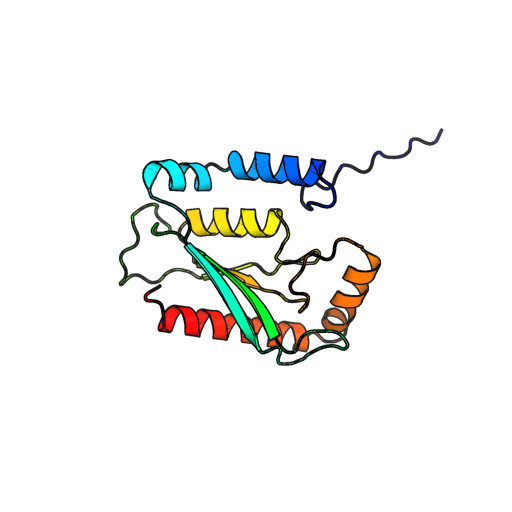12 1.00 90.88 104 TRP A O 1
ATOM 821 N N . LYS A 1 105 ? 0.905 7.465 4.515 1.00 91.94 105 LYS A N 1
ATOM 822 C CA . LYS A 1 105 ? -0.447 7.362 3.948 1.00 91.94 105 LYS A CA 1
ATOM 823 C C . LYS A 1 105 ? -1.206 6.124 4.400 1.00 91.94 105 LYS A C 1
ATOM 825 O O . LYS A 1 105 ? -2.402 6.245 4.655 1.00 91.94 105 LYS A O 1
ATOM 830 N N . LEU A 1 106 ? -0.543 4.983 4.573 1.00 92.19 106 LEU A N 1
ATOM 831 C CA . LEU A 1 106 ? -1.178 3.812 5.182 1.00 92.19 106 LEU A CA 1
ATOM 832 C C . LEU A 1 106 ? -1.662 4.110 6.605 1.00 92.19 106 LEU A C 1
ATOM 834 O O . LEU A 1 106 ? -2.822 3.841 6.905 1.00 92.19 106 LEU A O 1
ATOM 838 N N . LYS A 1 107 ? -0.822 4.732 7.442 1.00 92.81 107 LYS A N 1
ATOM 839 C CA . LYS A 1 107 ? -1.184 5.105 8.820 1.00 92.81 107 LYS A CA 1
ATOM 840 C C . LYS A 1 107 ? -2.351 6.085 8.863 1.00 92.81 107 LYS A C 1
ATOM 842 O O . LYS A 1 107 ? -3.301 5.868 9.600 1.00 92.81 107 LYS A O 1
ATOM 847 N N . SER A 1 108 ? -2.314 7.131 8.041 1.00 92.50 108 SER A N 1
ATOM 848 C CA . SER A 1 108 ? -3.384 8.134 7.983 1.00 92.50 108 SER A CA 1
ATOM 849 C C . SER A 1 108 ? -4.728 7.506 7.580 1.00 92.50 108 SER A C 1
ATOM 851 O O . SER A 1 108 ? -5.755 7.775 8.195 1.00 92.50 108 SER A O 1
ATOM 853 N N . LEU A 1 109 ? -4.736 6.588 6.606 1.00 93.00 109 LEU A N 1
ATOM 854 C CA . LEU A 1 109 ? -5.948 5.853 6.228 1.00 93.00 109 LEU A CA 1
ATOM 855 C C . LEU A 1 109 ? -6.410 4.885 7.329 1.00 93.00 109 LEU A C 1
ATOM 857 O O . LEU A 1 109 ? -7.598 4.838 7.641 1.00 93.00 109 LEU A O 1
ATOM 861 N N . ALA A 1 110 ? -5.484 4.156 7.948 1.00 91.88 110 ALA A N 1
ATOM 862 C CA . ALA A 1 110 ? -5.783 3.241 9.044 1.00 91.88 110 ALA A CA 1
ATOM 863 C C . ALA A 1 110 ? -6.348 3.960 10.281 1.00 91.88 110 ALA A C 1
ATOM 865 O O . ALA A 1 110 ? -7.262 3.445 10.923 1.00 91.88 110 ALA A O 1
ATOM 866 N N . ALA A 1 111 ? -5.861 5.166 10.585 1.00 90.44 111 ALA A N 1
ATOM 867 C CA . ALA A 1 111 ? -6.356 6.003 11.681 1.00 90.44 111 ALA A CA 1
ATOM 868 C C . ALA A 1 111 ? -7.798 6.479 11.458 1.00 90.44 111 ALA A C 1
ATOM 870 O O . ALA A 1 111 ? -8.525 6.743 12.409 1.00 90.44 111 ALA A O 1
ATOM 871 N N . ARG A 1 112 ? -8.233 6.526 10.196 1.00 88.38 112 ARG A N 1
ATOM 872 C CA . ARG A 1 112 ? -9.603 6.859 9.788 1.00 88.38 112 ARG A CA 1
ATOM 873 C C . ARG A 1 112 ? -10.479 5.613 9.636 1.00 88.38 112 ARG A C 1
ATOM 875 O O . ARG A 1 112 ? -11.512 5.688 8.986 1.00 88.38 112 ARG A O 1
ATOM 882 N N . GLY A 1 113 ? -10.043 4.464 10.146 1.00 87.88 113 GLY A N 1
ATOM 883 C CA . GLY A 1 113 ? -10.811 3.219 10.166 1.00 87.88 113 GLY A CA 1
ATOM 884 C C . GLY A 1 113 ? -10.918 2.457 8.847 1.00 87.88 113 GLY A C 1
ATOM 885 O O . GLY A 1 113 ? -11.832 1.651 8.669 1.00 87.88 113 GLY A O 1
ATOM 886 N N . TYR A 1 114 ? -9.991 2.686 7.915 1.00 90.62 114 TYR A N 1
ATOM 887 C CA . TYR A 1 114 ? -9.853 1.858 6.716 1.00 90.62 114 TYR A CA 1
ATOM 888 C C . TYR A 1 114 ? -8.862 0.715 6.940 1.00 90.62 114 TYR A C 1
ATOM 890 O O . TYR A 1 114 ? -7.888 0.854 7.680 1.00 90.62 114 TYR A O 1
ATOM 898 N N . VAL A 1 115 ? -9.042 -0.384 6.208 1.00 90.75 115 VAL A N 1
ATOM 899 C CA . VAL A 1 115 ? -7.950 -1.335 5.959 1.00 90.75 115 VAL A CA 1
ATOM 900 C C . VAL A 1 115 ? -7.183 -0.826 4.742 1.00 90.75 115 VAL A C 1
ATOM 902 O O . VAL A 1 115 ? -7.651 -0.908 3.605 1.00 90.75 115 VAL A O 1
ATOM 905 N N . ALA A 1 116 ? -6.019 -0.232 4.977 1.00 93.06 116 ALA A N 1
ATOM 906 C CA . ALA A 1 116 ? -5.188 0.348 3.934 1.00 93.06 116 ALA A CA 1
ATOM 907 C C . ALA A 1 116 ? -4.173 -0.681 3.428 1.00 93.06 116 ALA A C 1
ATOM 909 O O . ALA A 1 116 ? -3.421 -1.257 4.210 1.00 93.06 116 ALA A O 1
ATOM 910 N N . PHE A 1 117 ? -4.127 -0.895 2.115 1.00 92.31 117 PHE A N 1
ATOM 911 C CA . PHE A 1 117 ? -3.269 -1.887 1.478 1.00 92.31 117 PHE A CA 1
ATOM 912 C C . PHE A 1 117 ? -2.334 -1.231 0.461 1.00 92.31 117 PHE A C 1
ATOM 914 O O . PHE A 1 117 ? -2.784 -0.779 -0.592 1.00 92.31 117 PHE A O 1
ATOM 921 N N . ALA A 1 118 ? -1.030 -1.194 0.732 1.00 90.94 118 ALA A N 1
ATOM 922 C CA . ALA A 1 118 ? -0.047 -0.770 -0.264 1.00 90.94 118 ALA A CA 1
ATOM 923 C C . ALA A 1 118 ? 0.190 -1.894 -1.274 1.00 90.94 118 ALA A C 1
ATOM 925 O O . ALA A 1 118 ? 0.510 -3.017 -0.888 1.00 90.94 118 ALA A O 1
ATOM 926 N N . VAL A 1 119 ? 0.052 -1.587 -2.565 1.00 88.81 119 VAL A N 1
ATOM 927 C CA . VAL A 1 119 ? 0.188 -2.562 -3.659 1.00 88.81 119 VAL A CA 1
ATOM 928 C C . VAL A 1 119 ? 1.504 -2.347 -4.397 1.00 88.81 119 VAL A C 1
ATOM 930 O O . VAL A 1 119 ? 1.687 -1.308 -5.031 1.00 88.81 119 VAL A O 1
ATOM 933 N N . ASP A 1 120 ? 2.398 -3.340 -4.371 1.00 82.88 120 ASP A N 1
ATOM 934 C CA . ASP A 1 120 ? 3.621 -3.325 -5.172 1.00 82.88 120 ASP A CA 1
ATOM 935 C C . ASP A 1 120 ? 3.269 -3.623 -6.626 1.00 82.88 120 ASP A C 1
ATOM 937 O O . ASP A 1 120 ? 3.187 -4.769 -7.070 1.00 82.88 120 ASP A O 1
ATOM 941 N N . MET A 1 121 ? 3.063 -2.558 -7.390 1.00 81.19 121 MET A N 1
ATOM 942 C CA . MET A 1 121 ? 2.793 -2.682 -8.814 1.00 81.19 121 MET A CA 1
ATOM 943 C C . MET A 1 121 ? 4.044 -2.946 -9.637 1.00 81.19 121 MET A C 1
ATOM 945 O O . MET A 1 121 ? 3.904 -3.342 -10.791 1.00 81.19 121 MET A O 1
ATOM 949 N N . LEU A 1 122 ? 5.245 -2.714 -9.103 1.00 78.88 122 LEU A N 1
ATOM 950 C CA . LEU A 1 122 ? 6.497 -2.808 -9.854 1.00 78.88 122 LEU A CA 1
ATOM 951 C C . LEU A 1 122 ? 7.180 -4.169 -9.657 1.00 78.88 122 LEU A C 1
ATOM 953 O O . LEU A 1 122 ? 7.860 -4.626 -10.575 1.00 78.88 122 LEU A O 1
ATOM 957 N N . GLY A 1 123 ? 6.906 -4.852 -8.542 1.00 73.06 123 GLY A N 1
ATOM 958 C CA . GLY A 1 123 ? 7.457 -6.164 -8.196 1.00 73.06 123 GLY A CA 1
ATOM 959 C C . GLY A 1 123 ? 8.905 -6.075 -7.728 1.00 73.06 123 GLY A C 1
ATOM 960 O O . GLY A 1 123 ? 9.728 -6.904 -8.113 1.00 73.06 123 GLY A O 1
ATOM 961 N N . THR A 1 124 ? 9.224 -5.019 -6.981 1.00 69.38 124 THR A N 1
ATOM 962 C CA . THR A 1 124 ? 10.595 -4.639 -6.618 1.00 69.38 124 THR A CA 1
ATOM 963 C C . THR A 1 124 ? 10.895 -4.853 -5.151 1.00 69.38 124 THR A C 1
ATOM 965 O O . THR A 1 124 ? 12.068 -4.814 -4.793 1.00 69.38 124 THR A O 1
ATOM 968 N N . GLN A 1 125 ? 9.868 -5.021 -4.302 1.00 68.38 125 GLN A N 1
ATOM 969 C CA . GLN A 1 125 ? 9.946 -5.097 -2.829 1.00 68.38 125 GLN A CA 1
ATOM 970 C C . GLN A 1 125 ? 10.508 -3.851 -2.125 1.00 68.38 125 GLN A C 1
ATOM 972 O O . GLN A 1 125 ? 10.259 -3.621 -0.942 1.00 68.38 125 GLN A O 1
ATOM 977 N N . HIS A 1 126 ? 11.259 -3.031 -2.851 1.00 70.06 126 HIS A N 1
ATOM 978 C CA . HIS A 1 126 ? 12.068 -1.941 -2.348 1.00 70.06 126 HIS A CA 1
ATOM 979 C C . HIS A 1 126 ? 11.769 -0.643 -3.081 1.00 70.06 126 HIS A C 1
ATOM 981 O O . HIS A 1 126 ? 11.259 -0.626 -4.206 1.00 70.06 126 HIS A O 1
ATOM 987 N N . ALA A 1 127 ? 12.134 0.448 -2.418 1.00 72.19 127 ALA A N 1
ATOM 988 C CA . ALA A 1 127 ? 12.068 1.787 -2.961 1.00 72.19 127 ALA A CA 1
ATOM 989 C C . ALA A 1 127 ? 13.199 2.030 -3.993 1.00 72.19 127 ALA A C 1
ATOM 991 O O . ALA A 1 127 ? 14.376 1.845 -3.693 1.00 72.19 127 ALA A O 1
ATOM 992 N N . VAL A 1 128 ? 12.839 2.451 -5.208 1.00 74.38 128 VAL A N 1
ATOM 993 C CA . VAL A 1 128 ? 13.712 2.733 -6.358 1.00 74.38 128 VAL A CA 1
ATOM 994 C C . VAL A 1 128 ? 13.719 4.232 -6.639 1.00 74.38 128 VAL A C 1
ATOM 996 O O . VAL A 1 128 ? 12.856 4.769 -7.335 1.00 74.38 128 VAL A O 1
ATOM 999 N N . TRP A 1 129 ? 14.703 4.913 -6.063 1.00 74.06 129 TRP A N 1
ATOM 1000 C CA . TRP A 1 129 ? 14.792 6.376 -6.060 1.00 74.06 129 TRP A CA 1
ATOM 1001 C C . TRP A 1 129 ? 15.440 6.959 -7.315 1.00 74.06 129 TRP A C 1
ATOM 1003 O O . TRP A 1 129 ? 15.292 8.149 -7.593 1.00 74.06 129 TRP A O 1
ATOM 1013 N N . ASP A 1 130 ? 16.154 6.149 -8.098 1.00 79.31 130 ASP A N 1
ATOM 1014 C CA . ASP A 1 130 ? 16.794 6.634 -9.309 1.00 79.31 130 ASP A CA 1
ATOM 1015 C C . ASP A 1 130 ? 15.814 6.643 -10.495 1.00 79.31 130 ASP A C 1
ATOM 1017 O O . ASP A 1 130 ? 15.138 5.664 -10.833 1.00 79.31 130 ASP A O 1
ATOM 1021 N N . GLY A 1 131 ? 15.724 7.803 -11.147 1.00 79.50 131 GLY A N 1
ATOM 1022 C CA . GLY A 1 131 ? 14.805 8.031 -12.261 1.00 79.50 131 GLY A CA 1
ATOM 1023 C C . GLY A 1 131 ? 14.952 7.032 -13.421 1.00 79.50 131 GLY A C 1
ATOM 1024 O O . GLY A 1 131 ? 13.923 6.557 -13.913 1.00 79.50 131 GLY A O 1
ATOM 1025 N N . PRO A 1 132 ? 16.178 6.698 -13.879 1.00 83.44 132 PRO A N 1
ATOM 1026 C CA . PRO A 1 132 ? 16.387 5.734 -14.958 1.00 83.44 132 PRO A CA 1
ATOM 1027 C C . PRO A 1 132 ? 15.876 4.324 -14.639 1.00 83.44 132 PRO A C 1
ATOM 1029 O O . PRO A 1 132 ? 15.111 3.780 -15.440 1.00 83.44 132 PRO A O 1
ATOM 1032 N N . THR A 1 133 ? 16.218 3.753 -13.481 1.00 80.31 133 THR A N 1
ATOM 1033 C CA . THR A 1 133 ? 15.750 2.415 -13.081 1.00 80.31 133 THR A CA 1
ATOM 1034 C C . THR A 1 133 ? 14.249 2.429 -12.850 1.00 80.31 133 THR A C 1
ATOM 1036 O O . THR A 1 133 ? 13.540 1.586 -13.399 1.00 80.31 133 THR A O 1
ATOM 1039 N N . GLY A 1 134 ? 13.719 3.452 -12.170 1.00 80.38 134 GLY A N 1
ATOM 1040 C CA . GLY A 1 134 ? 12.276 3.607 -11.999 1.00 80.38 134 GLY A CA 1
ATOM 1041 C C . GLY A 1 134 ? 11.529 3.690 -13.338 1.00 80.38 134 GLY A C 1
ATOM 1042 O O . GLY A 1 134 ? 10.455 3.106 -13.498 1.00 80.38 134 GLY A O 1
ATOM 1043 N N . LYS A 1 135 ? 12.093 4.377 -14.342 1.00 83.94 135 LYS A N 1
ATOM 1044 C CA . LYS A 1 135 ? 11.523 4.431 -15.697 1.00 83.94 135 LYS A CA 1
ATOM 1045 C C . LYS A 1 135 ? 11.567 3.065 -16.382 1.00 83.94 135 LYS A C 1
ATOM 1047 O O . LYS A 1 135 ? 10.561 2.677 -16.974 1.00 83.94 135 LYS A O 1
ATOM 1052 N N . ALA A 1 136 ? 12.687 2.350 -16.298 1.00 83.81 136 ALA A N 1
ATOM 1053 C CA . ALA A 1 136 ? 12.832 1.014 -16.872 1.00 83.81 136 ALA A CA 1
ATOM 1054 C C . ALA A 1 136 ? 11.832 0.020 -16.259 1.00 83.81 136 ALA A C 1
ATOM 1056 O O . ALA A 1 136 ? 11.204 -0.740 -16.987 1.00 83.81 136 ALA A O 1
ATOM 1057 N N . MET A 1 137 ? 11.598 0.097 -14.949 1.00 80.00 137 MET A N 1
ATOM 1058 C CA . MET A 1 137 ? 10.646 -0.765 -14.240 1.00 80.00 137 MET A CA 1
ATOM 1059 C C . MET A 1 137 ? 9.186 -0.479 -14.580 1.00 80.00 137 MET A C 1
ATOM 1061 O O . MET A 1 137 ? 8.372 -1.396 -14.654 1.00 80.00 137 MET A O 1
ATOM 1065 N N . ARG A 1 138 ? 8.836 0.788 -14.826 1.00 84.25 138 ARG A N 1
ATOM 1066 C CA . ARG A 1 138 ? 7.482 1.148 -15.266 1.00 84.25 138 ARG A CA 1
ATOM 1067 C C . ARG A 1 138 ? 7.237 0.849 -16.745 1.00 84.25 138 ARG A C 1
ATOM 1069 O O . ARG A 1 138 ? 6.082 0.726 -17.147 1.00 84.25 138 ARG A O 1
ATOM 1076 N N . ALA A 1 139 ? 8.287 0.752 -17.564 1.00 87.50 139 ALA A N 1
ATOM 1077 C CA . ALA A 1 139 ? 8.158 0.612 -19.013 1.00 87.50 139 ALA A CA 1
ATOM 1078 C C . ALA A 1 139 ? 7.302 -0.596 -19.447 1.00 87.50 139 ALA A C 1
ATOM 1080 O O . ALA A 1 139 ? 6.425 -0.388 -20.287 1.00 87.50 139 ALA A O 1
ATOM 1081 N N . PRO A 1 140 ? 7.442 -1.806 -18.864 1.00 85.69 140 PRO A N 1
ATOM 1082 C CA . PRO A 1 140 ? 6.563 -2.928 -19.187 1.00 85.69 140 PRO A CA 1
ATOM 1083 C C . PRO A 1 140 ? 5.082 -2.645 -18.918 1.00 85.69 140 PRO A C 1
ATOM 1085 O O . PRO A 1 140 ? 4.242 -2.986 -19.740 1.00 85.69 140 PRO A O 1
ATOM 1088 N N . ILE A 1 141 ? 4.758 -1.969 -17.812 1.00 85.50 141 ILE A N 1
ATOM 1089 C CA . ILE A 1 141 ? 3.373 -1.640 -17.436 1.00 85.50 141 ILE A CA 1
ATOM 1090 C C . ILE A 1 141 ? 2.769 -0.617 -18.406 1.00 85.50 141 ILE A C 1
ATOM 1092 O O . ILE A 1 141 ? 1.591 -0.695 -18.752 1.00 85.50 141 ILE A O 1
ATOM 1096 N N . TYR A 1 142 ? 3.574 0.343 -18.869 1.00 87.00 142 TYR A N 1
ATOM 1097 C CA . TYR A 1 142 ? 3.140 1.295 -19.891 1.00 87.00 142 TYR A CA 1
ATOM 1098 C C . TYR A 1 142 ? 2.983 0.651 -21.271 1.00 87.00 142 TYR A C 1
ATOM 1100 O O . TYR A 1 142 ? 2.107 1.067 -22.028 1.00 87.00 142 TYR A O 1
ATOM 1108 N N . ALA A 1 143 ? 3.818 -0.339 -21.593 1.00 90.62 143 ALA A N 1
ATOM 1109 C CA . ALA A 1 143 ? 3.752 -1.077 -22.850 1.00 90.62 143 ALA A CA 1
ATOM 1110 C C . ALA A 1 143 ? 2.566 -2.054 -22.891 1.00 90.62 143 ALA A C 1
ATOM 1112 O O . ALA A 1 143 ? 1.957 -2.228 -23.943 1.00 90.62 143 ALA A O 1
ATOM 1113 N N . ASP A 1 144 ? 2.216 -2.654 -21.752 1.00 90.06 144 ASP A N 1
ATOM 1114 C CA . ASP A 1 144 ? 1.116 -3.602 -21.620 1.00 90.06 144 ASP A CA 1
ATOM 1115 C C . ASP A 1 144 ? 0.315 -3.346 -20.333 1.00 90.06 144 ASP A C 1
ATOM 1117 O O . ASP A 1 144 ? 0.687 -3.747 -19.226 1.00 90.06 144 ASP A O 1
ATOM 1121 N N . ARG A 1 145 ? -0.851 -2.707 -20.494 1.00 89.44 145 ARG A N 1
ATOM 1122 C CA . ARG A 1 145 ? -1.764 -2.407 -19.382 1.00 89.44 145 ARG A CA 1
ATOM 1123 C C . ARG A 1 145 ? -2.358 -3.657 -18.731 1.00 89.44 145 ARG A C 1
ATOM 1125 O O . ARG A 1 145 ? -2.838 -3.552 -17.603 1.00 89.44 145 ARG A O 1
ATOM 1132 N N . THR A 1 146 ? -2.334 -4.820 -19.389 1.00 90.88 146 THR A N 1
ATOM 1133 C CA . THR A 1 146 ? -2.841 -6.066 -18.788 1.00 90.88 146 THR A CA 1
ATOM 1134 C C . THR A 1 146 ? -2.001 -6.490 -17.588 1.00 90.88 146 THR A C 1
ATOM 1136 O O . THR A 1 146 ? -2.549 -7.013 -16.624 1.00 90.88 146 THR A O 1
ATOM 1139 N N . ILE A 1 147 ? -0.709 -6.139 -17.564 1.00 88.38 147 ILE A N 1
ATOM 1140 C CA . ILE A 1 147 ? 0.159 -6.339 -16.397 1.00 88.38 147 ILE A CA 1
ATOM 1141 C C . ILE A 1 147 ? -0.407 -5.589 -15.187 1.00 88.38 147 ILE A C 1
ATOM 1143 O O . ILE A 1 147 ? -0.532 -6.164 -14.112 1.00 88.38 147 ILE A O 1
ATOM 1147 N N . MET A 1 148 ? -0.804 -4.324 -15.353 1.00 87.50 148 MET A N 1
ATOM 1148 C CA . MET A 1 148 ? -1.394 -3.536 -14.265 1.00 87.50 148 MET A CA 1
ATOM 1149 C C . MET A 1 148 ? -2.690 -4.169 -13.745 1.00 87.50 148 MET A C 1
ATOM 1151 O O . MET A 1 148 ? -2.884 -4.288 -12.539 1.00 87.50 148 MET A O 1
ATOM 1155 N N . ILE A 1 149 ? -3.567 -4.589 -14.658 1.00 90.44 149 ILE A N 1
ATOM 1156 C CA . ILE A 1 149 ? -4.853 -5.207 -14.314 1.00 90.44 149 ILE A CA 1
ATOM 1157 C C . ILE A 1 149 ? -4.628 -6.501 -13.530 1.00 90.44 149 ILE A C 1
ATOM 1159 O O . ILE A 1 149 ? -5.246 -6.701 -12.484 1.00 90.44 149 ILE A O 1
ATOM 1163 N N . ASP A 1 150 ? -3.716 -7.353 -13.990 1.00 90.19 150 ASP A N 1
ATOM 1164 C CA . ASP A 1 150 ? -3.467 -8.648 -13.367 1.00 90.19 150 ASP A CA 1
ATOM 1165 C C . ASP A 1 150 ? -2.804 -8.497 -11.991 1.00 90.19 150 ASP A C 1
ATOM 1167 O O . ASP A 1 150 ? -3.199 -9.177 -11.043 1.00 90.19 150 ASP A O 1
ATOM 1171 N N . ARG A 1 151 ? -1.853 -7.562 -11.841 1.00 89.56 151 ARG A N 1
ATOM 1172 C CA . ARG A 1 151 ? -1.219 -7.265 -10.543 1.00 89.56 151 ARG A CA 1
ATOM 1173 C C . ARG A 1 151 ? -2.219 -6.685 -9.541 1.00 89.56 151 ARG A C 1
ATOM 1175 O O . ARG A 1 151 ? -2.259 -7.133 -8.398 1.00 89.56 151 ARG A O 1
ATOM 1182 N N . PHE A 1 152 ? -3.082 -5.766 -9.977 1.00 90.38 152 PHE A N 1
ATOM 1183 C CA . PHE A 1 152 ? -4.159 -5.245 -9.132 1.00 90.38 152 PHE A CA 1
ATOM 1184 C C . PHE A 1 152 ? -5.157 -6.343 -8.745 1.00 90.38 152 PHE A C 1
ATOM 1186 O O . PHE A 1 152 ? -5.551 -6.447 -7.588 1.00 90.38 152 PHE A O 1
ATOM 1193 N N . THR A 1 153 ? -5.520 -7.215 -9.688 1.00 92.06 153 THR A N 1
ATOM 1194 C CA . THR A 1 153 ? -6.412 -8.355 -9.428 1.00 92.06 153 THR A CA 1
ATOM 1195 C C . THR A 1 153 ? -5.802 -9.327 -8.417 1.00 92.06 153 THR A C 1
ATOM 1197 O O . THR A 1 153 ? -6.512 -9.855 -7.562 1.00 92.06 153 THR A O 1
ATOM 1200 N N . ALA A 1 154 ? -4.489 -9.563 -8.481 1.00 91.25 154 ALA A N 1
ATOM 1201 C CA . ALA A 1 154 ? -3.786 -10.386 -7.504 1.00 91.25 154 ALA A CA 1
ATOM 1202 C C . ALA A 1 154 ? -3.806 -9.749 -6.103 1.00 91.25 154 ALA A C 1
ATOM 1204 O O . ALA A 1 154 ? -4.105 -10.441 -5.130 1.00 91.25 154 ALA A O 1
ATOM 1205 N N . ALA A 1 155 ? -3.586 -8.434 -6.008 1.00 90.38 155 ALA A N 1
ATOM 1206 C CA . ALA A 1 155 ? -3.680 -7.696 -4.749 1.00 90.38 155 ALA A CA 1
ATOM 1207 C C . ALA A 1 155 ? -5.104 -7.699 -4.169 1.00 90.38 155 ALA A C 1
ATOM 1209 O O . ALA A 1 155 ? -5.281 -7.920 -2.973 1.00 90.38 155 ALA A O 1
ATOM 1210 N N . TRP A 1 156 ? -6.123 -7.530 -5.019 1.00 91.62 156 TRP A N 1
ATOM 1211 C CA . TRP A 1 156 ? -7.528 -7.635 -4.624 1.00 91.62 156 TRP A CA 1
ATOM 1212 C C . TRP A 1 156 ? -7.834 -8.992 -3.986 1.00 91.62 156 TRP A C 1
ATOM 1214 O O . TRP A 1 156 ? -8.342 -9.052 -2.870 1.00 91.62 156 TRP A O 1
ATOM 1224 N N . LYS A 1 157 ? -7.462 -10.087 -4.662 1.00 91.38 157 LYS A N 1
ATOM 1225 C CA . LYS A 1 157 ? -7.671 -11.451 -4.153 1.00 91.38 157 LYS A CA 1
ATOM 1226 C C . LYS A 1 157 ? -6.931 -11.705 -2.840 1.00 91.38 157 LYS A C 1
ATOM 1228 O O . LYS A 1 157 ? -7.441 -12.422 -1.982 1.00 91.38 157 LYS A O 1
ATOM 1233 N N . ALA A 1 158 ? -5.740 -11.129 -2.681 1.00 88.88 158 ALA A N 1
ATOM 1234 C CA . ALA A 1 158 ? -4.981 -11.222 -1.440 1.00 88.88 158 ALA A CA 1
ATOM 1235 C C . ALA A 1 158 ? -5.708 -10.519 -0.286 1.00 88.88 158 ALA A C 1
ATOM 1237 O O . ALA A 1 158 ? -5.855 -11.104 0.784 1.00 88.88 158 ALA A O 1
ATOM 1238 N N . ALA A 1 159 ? -6.224 -9.309 -0.517 1.00 87.62 159 ALA A N 1
ATOM 1239 C CA . ALA A 1 159 ? -6.998 -8.583 0.485 1.00 87.62 159 ALA A CA 1
ATOM 1240 C C . ALA A 1 159 ? -8.319 -9.292 0.828 1.00 87.62 159 ALA A C 1
ATOM 1242 O O . ALA A 1 159 ? -8.665 -9.395 1.998 1.00 87.62 159 ALA A O 1
ATOM 1243 N N . GLU A 1 160 ? -9.025 -9.841 -0.164 1.00 87.00 160 GLU A N 1
ATOM 1244 C CA . GLU A 1 160 ? -10.244 -10.633 0.051 1.00 87.00 160 GLU A CA 1
ATOM 1245 C C . GLU A 1 160 ? -9.966 -11.881 0.903 1.00 87.00 160 GLU A C 1
ATOM 1247 O O . GLU A 1 160 ? -10.693 -12.167 1.852 1.00 87.00 160 GLU A O 1
ATOM 1252 N N . SER A 1 161 ? -8.868 -12.584 0.612 1.00 85.38 161 SER A N 1
ATOM 1253 C CA . SER A 1 161 ? -8.442 -13.753 1.391 1.00 85.38 161 SER A CA 1
ATOM 1254 C C . SER A 1 161 ? -8.060 -13.372 2.823 1.00 85.38 161 SER A C 1
ATOM 1256 O O . SER A 1 161 ? -8.350 -14.117 3.754 1.00 85.38 161 SER A O 1
ATOM 1258 N N . MET A 1 162 ? -7.427 -12.210 3.005 1.00 81.50 162 MET A N 1
ATOM 1259 C CA . MET A 1 162 ? -7.062 -11.673 4.314 1.00 81.50 162 MET A CA 1
ATOM 1260 C C . MET A 1 162 ? -8.302 -11.331 5.143 1.00 81.50 162 MET A C 1
ATOM 1262 O O . MET A 1 162 ? -8.374 -11.751 6.291 1.00 81.50 162 MET A O 1
ATOM 1266 N N . LEU A 1 163 ? -9.300 -10.654 4.561 1.00 77.44 163 LEU A N 1
ATOM 1267 C CA . LEU A 1 163 ? -10.574 -10.390 5.242 1.00 77.44 163 LEU A CA 1
ATOM 1268 C C . LEU A 1 163 ? -11.267 -11.688 5.667 1.00 77.44 163 LEU A C 1
ATOM 1270 O O . LEU A 1 163 ? -11.746 -11.797 6.788 1.00 77.44 163 LEU A O 1
ATOM 1274 N N . ALA A 1 164 ? -11.287 -12.693 4.787 1.00 75.44 164 ALA A N 1
ATOM 1275 C CA . ALA A 1 164 ? -11.918 -13.975 5.083 1.00 75.44 16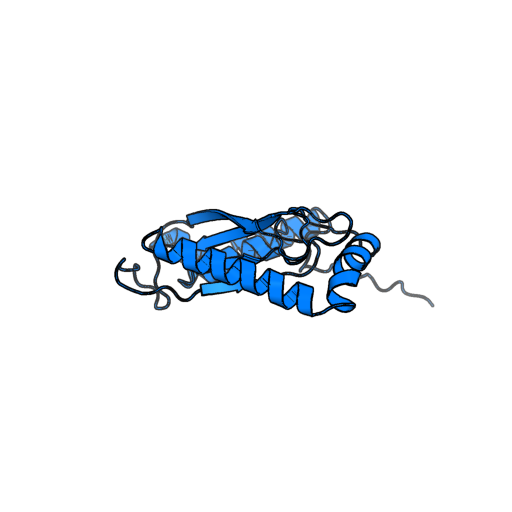4 ALA A CA 1
ATOM 1276 C C . ALA A 1 164 ? -11.196 -14.777 6.182 1.00 75.44 164 ALA A C 1
ATOM 1278 O O . ALA A 1 164 ? -11.818 -15.619 6.825 1.00 75.44 164 ALA A O 1
ATOM 1279 N N . ALA A 1 165 ? -9.890 -14.556 6.365 1.00 70.81 165 ALA A N 1
ATOM 1280 C CA . ALA A 1 165 ? -9.061 -15.301 7.309 1.00 70.81 165 ALA A CA 1
ATOM 1281 C C . ALA A 1 165 ? -8.859 -14.601 8.662 1.00 70.81 165 ALA A C 1
ATOM 1283 O O . ALA A 1 165 ? -8.491 -15.277 9.620 1.00 70.81 165 ALA A O 1
ATOM 1284 N N . ALA A 1 166 ? -9.021 -13.276 8.732 1.00 59.75 166 ALA A N 1
ATOM 1285 C CA . ALA A 1 166 ? -8.515 -12.469 9.843 1.00 59.75 166 ALA A CA 1
ATOM 1286 C C . ALA A 1 166 ? -9.581 -11.797 10.730 1.00 59.75 166 ALA A C 1
ATOM 1288 O O . ALA A 1 166 ? -9.187 -11.005 11.578 1.00 59.75 166 ALA A O 1
ATOM 1289 N N . ASP A 1 167 ? -10.880 -12.082 10.578 1.00 56.12 167 ASP A N 1
ATOM 1290 C CA . ASP A 1 167 ? -11.956 -11.343 11.279 1.00 56.12 167 ASP A CA 1
ATOM 1291 C C . ASP A 1 167 ? -11.761 -9.803 11.197 1.00 56.12 167 ASP A C 1
ATOM 1293 O O . ASP A 1 167 ? -11.951 -9.073 12.173 1.00 56.12 167 ASP A O 1
ATOM 1297 N N . LEU A 1 168 ? -11.312 -9.312 10.029 1.00 56.94 168 LEU A N 1
ATOM 1298 C CA . LEU A 1 168 ? -11.173 -7.882 9.713 1.00 56.94 168 LEU A CA 1
ATOM 1299 C C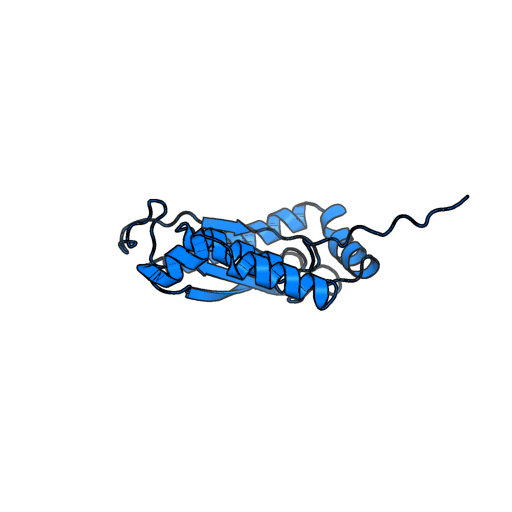 . LEU A 1 168 ? -12.451 -7.292 9.124 1.00 56.94 168 LEU A C 1
ATOM 1301 O O . LEU A 1 168 ? -13.056 -7.942 8.241 1.00 56.94 168 LEU A O 1
#

Foldseek 3Di:
DDDDDPPPPPLLFPLDPVSVVSLVVVLVPQPLLVCCVVPPHHKDKDKFKWAQPDADVPADRIWIKMKMAGQAALVGHGNDLPDDAAEDEDEDAAQFCPTSNNVSVNSSCRSNRHGYMYFGLQRPNGHHSDPVVSCVSCVVCVVPVVSVVVSVVRSVVRVVVCVVPPSD

Nearest PDB structures (foldseek):
  7jka-assembly1_A  TM=8.578E-01  e=1.426E-04  Halieaceae bacterium
  7jiz-assembly1_B  TM=8.225E-01  e=2.836E-04  Solimonas sp. K1W22B-7
  5af0-assembly1_A  TM=4.116E-01  e=4.314E+00  Bombyx mori
  3ict-assembly1_A  TM=2.762E-01  e=9.726E+00  Bacillus anthracis str. Ames

Radius of gyration: 17.73 Å; Cα contacts (8 Å, |Δi|>4): 283; chains: 1; bounding box: 41×52×46 Å

Mean predicted aligned error: 8.11 Å

InterPro domains:
  IPR002925 Dienelactone hydrolase [PF01738] (75-159)
  IPR029058 Alpha/Beta hydrolase fold [G3DSA:3.40.50.1820] (67-167)
  IPR029058 Alpha/Beta hydrolase fold [SSF53474] (70-154)
  IPR050261 FrsA esterase [PTHR22946] (52-161)

Secondary structure (DSSP, 8-state):
----------TTS--SHHHHHHHHHHHHT-HHHHHHHHHT---EEEEEEEE-SSPPTT--SEEEEEEEE-SB-TTSSBPPTTSPPPEEEEE--SS-TT-HHHHHHHHHHHHTT-EEEEE-SSS-SS----HHHHHHHHHHHHH-HHHHHHHHHHHHHHHHHHHHHHT-